Protein AF-A0A7D8YIG4-F1 (afdb_monomer_lite)

Structure (mmCIF, N/CA/C/O backbone):
data_AF-A0A7D8YIG4-F1
#
_entry.id   AF-A0A7D8YIG4-F1
#
loop_
_atom_site.group_PDB
_atom_site.id
_atom_site.type_symbol
_atom_site.label_atom_id
_atom_site.label_alt_id
_atom_site.label_comp_id
_atom_site.label_asym_id
_atom_site.label_entity_id
_atom_site.label_seq_id
_atom_site.pdbx_PDB_ins_code
_atom_site.Cartn_x
_atom_site.Cartn_y
_atom_site.Cartn_z
_atom_site.occupancy
_atom_site.B_iso_or_equiv
_atom_site.auth_seq_id
_atom_site.auth_comp_id
_atom_site.auth_asym_id
_atom_site.auth_atom_id
_atom_site.pdbx_PDB_model_num
ATOM 1 N N . MET A 1 1 ? 26.832 -58.732 -54.157 1.00 46.06 1 MET A N 1
ATOM 2 C CA . MET A 1 1 ? 26.409 -57.453 -54.764 1.00 46.06 1 MET A CA 1
ATOM 3 C C . MET A 1 1 ? 25.214 -56.956 -53.960 1.00 46.06 1 MET A C 1
ATOM 5 O O . MET A 1 1 ? 24.105 -57.401 -54.197 1.00 46.06 1 MET A O 1
ATOM 9 N N . GLY A 1 2 ? 25.464 -56.182 -52.902 1.00 43.62 2 GLY A N 1
ATOM 10 C CA . GLY A 1 2 ? 24.442 -55.705 -51.968 1.00 43.62 2 GLY A CA 1
ATOM 11 C C . GLY A 1 2 ? 24.669 -54.223 -51.715 1.00 43.62 2 GLY A C 1
ATOM 12 O O . GLY A 1 2 ? 25.746 -53.842 -51.267 1.00 43.62 2 GLY A O 1
ATOM 13 N N . VAL A 1 3 ? 23.692 -53.396 -52.070 1.00 46.12 3 VAL A N 1
ATOM 14 C CA . VAL A 1 3 ? 23.720 -51.951 -51.838 1.00 46.12 3 VAL A CA 1
ATOM 15 C C . VAL A 1 3 ? 22.894 -51.651 -50.591 1.00 46.12 3 VAL A C 1
ATOM 17 O O . VAL A 1 3 ? 21.670 -51.664 -50.620 1.00 46.12 3 VAL A O 1
ATOM 20 N N . MET A 1 4 ? 23.577 -51.426 -49.470 1.00 44.75 4 MET A N 1
ATOM 21 C CA . MET A 1 4 ? 22.991 -50.839 -48.267 1.00 44.75 4 MET A CA 1
ATOM 22 C C . MET A 1 4 ? 23.122 -49.319 -48.385 1.00 44.75 4 MET A C 1
ATOM 24 O O . MET A 1 4 ? 24.204 -48.767 -48.202 1.00 44.75 4 MET A O 1
ATOM 28 N N . THR A 1 5 ? 22.035 -48.629 -48.719 1.00 47.47 5 THR A N 1
ATOM 29 C CA . THR A 1 5 ? 21.965 -47.168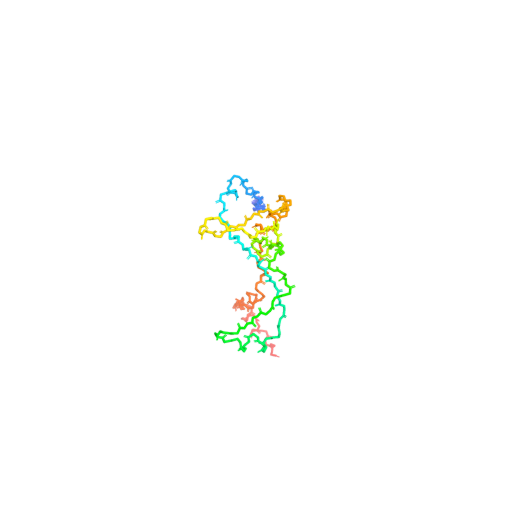 -48.608 1.00 47.47 5 THR A CA 1
ATOM 30 C C . THR A 1 5 ? 21.580 -46.807 -47.176 1.00 47.47 5 THR A C 1
ATOM 32 O O . THR A 1 5 ? 20.439 -47.009 -46.765 1.00 47.47 5 THR A O 1
ATOM 35 N N . ALA A 1 6 ? 22.542 -46.295 -46.409 1.00 53.16 6 ALA A N 1
ATOM 36 C CA . ALA A 1 6 ? 22.319 -45.760 -45.073 1.00 53.16 6 ALA A CA 1
ATOM 37 C C . ALA A 1 6 ? 21.424 -44.509 -45.139 1.00 53.16 6 ALA A C 1
ATOM 39 O O . ALA A 1 6 ? 21.725 -43.553 -45.857 1.00 53.16 6 ALA A O 1
ATOM 40 N N . SER A 1 7 ? 20.320 -44.513 -44.387 1.00 47.66 7 SER A N 1
ATOM 41 C CA . SER A 1 7 ? 19.447 -43.351 -44.244 1.00 47.66 7 SER A CA 1
ATOM 42 C C . SER A 1 7 ? 20.144 -42.283 -43.397 1.00 47.66 7 SER A C 1
ATOM 44 O O . SER A 1 7 ? 20.563 -42.546 -42.270 1.00 47.66 7 SER A O 1
ATOM 46 N N . LYS A 1 8 ? 20.244 -41.071 -43.935 1.00 47.91 8 LYS A N 1
ATOM 47 C CA . LYS A 1 8 ? 20.686 -39.859 -43.239 1.00 47.91 8 LYS A CA 1
ATOM 48 C C . LYS A 1 8 ? 19.726 -39.563 -42.070 1.00 47.91 8 LYS A C 1
ATOM 50 O O . LYS A 1 8 ? 18.531 -39.429 -42.330 1.00 47.91 8 LYS A O 1
ATOM 55 N N . PRO A 1 9 ? 20.192 -39.448 -40.813 1.00 46.47 9 PRO A N 1
ATOM 56 C CA . PRO A 1 9 ? 19.306 -39.150 -39.695 1.00 46.47 9 PRO A CA 1
ATOM 57 C C . PRO A 1 9 ? 18.816 -37.699 -39.796 1.00 46.47 9 PRO A C 1
ATOM 59 O O . PRO A 1 9 ? 19.592 -36.780 -40.072 1.00 46.47 9 PRO A O 1
ATOM 62 N N . ALA A 1 10 ? 17.511 -37.505 -39.608 1.00 58.66 10 ALA A N 1
ATOM 63 C CA . ALA A 1 10 ? 16.889 -36.190 -39.520 1.00 58.66 10 ALA A CA 1
ATOM 64 C C . ALA A 1 10 ? 17.418 -35.447 -38.277 1.00 58.66 10 ALA A C 1
ATOM 66 O O . ALA A 1 10 ? 17.518 -36.055 -37.208 1.00 58.66 10 ALA A O 1
ATOM 67 N N . PRO A 1 11 ? 17.767 -34.153 -38.376 1.00 48.09 11 PRO A N 1
ATOM 68 C CA . PRO A 1 11 ? 18.169 -33.391 -37.206 1.00 48.09 11 PRO A CA 1
ATOM 69 C C . PRO A 1 11 ? 16.960 -33.208 -36.282 1.00 48.09 11 PRO A C 1
ATOM 71 O O . PRO A 1 11 ? 15.909 -32.726 -36.703 1.00 48.09 11 PRO A O 1
ATOM 74 N N . ALA A 1 12 ? 17.121 -33.602 -35.019 1.00 59.84 12 ALA A N 1
ATOM 75 C CA . ALA A 1 12 ? 16.176 -33.307 -33.952 1.00 59.84 12 ALA A CA 1
ATOM 76 C C . ALA A 1 12 ? 15.905 -31.789 -33.886 1.00 59.84 12 ALA A C 1
ATOM 78 O O . ALA A 1 12 ? 16.843 -31.002 -34.062 1.00 59.84 12 ALA A O 1
ATOM 79 N N . PRO A 1 13 ? 14.663 -31.347 -33.624 1.00 55.66 13 PRO A N 1
ATOM 80 C CA . PRO A 1 13 ? 14.387 -29.938 -33.404 1.00 55.66 13 PRO A CA 1
ATOM 81 C C . PRO A 1 13 ? 15.127 -29.493 -32.137 1.00 55.66 13 PRO A C 1
ATOM 83 O O . PRO A 1 13 ? 14.767 -29.864 -31.021 1.00 55.66 13 PRO A O 1
ATOM 86 N N . GLY A 1 14 ? 16.202 -28.723 -32.319 1.00 54.66 14 GLY A N 1
ATOM 87 C CA . GLY A 1 14 ? 16.881 -28.033 -31.227 1.00 54.66 14 GLY A CA 1
ATOM 88 C C . GLY A 1 14 ? 15.899 -27.127 -30.475 1.00 54.66 14 GLY A C 1
ATOM 89 O O . GLY A 1 14 ? 14.895 -26.701 -31.055 1.00 54.66 14 GLY A O 1
ATOM 90 N N . PRO A 1 15 ? 16.154 -26.831 -29.189 1.00 57.34 15 PRO A N 1
ATOM 91 C CA . PRO A 1 15 ? 15.232 -26.068 -28.363 1.00 57.34 15 PRO A CA 1
ATOM 92 C C . PRO A 1 15 ? 14.952 -24.736 -29.049 1.00 57.34 15 PRO A C 1
ATOM 94 O O . PRO A 1 15 ? 15.872 -23.947 -29.278 1.00 57.34 15 PRO A O 1
ATOM 97 N N . ALA A 1 16 ? 13.684 -24.515 -29.404 1.00 55.59 16 ALA A N 1
ATOM 98 C CA . ALA A 1 16 ? 13.202 -23.248 -29.919 1.00 55.59 16 ALA A CA 1
ATOM 99 C C . ALA A 1 16 ? 13.746 -22.149 -29.005 1.00 55.59 16 ALA A C 1
ATOM 101 O O . ALA A 1 16 ? 13.422 -22.095 -27.815 1.00 55.59 16 ALA A O 1
ATOM 102 N N . GLY A 1 17 ? 14.656 -21.338 -29.552 1.00 51.62 17 GLY A N 1
ATOM 103 C CA . GLY A 1 17 ? 15.252 -20.228 -28.834 1.00 51.62 17 GLY A CA 1
ATOM 104 C C . GLY A 1 17 ? 14.119 -19.432 -28.216 1.00 51.62 17 GLY A C 1
ATOM 105 O O . GLY A 1 17 ? 13.206 -19.015 -28.929 1.00 51.62 17 GLY A O 1
ATOM 106 N N . ARG A 1 18 ? 14.146 -19.283 -26.887 1.00 59.19 18 ARG A N 1
ATOM 107 C CA . ARG A 1 18 ? 13.216 -18.422 -26.159 1.00 59.19 18 ARG A CA 1
ATOM 108 C C . ARG A 1 18 ? 13.345 -17.035 -26.781 1.00 59.19 18 ARG A C 1
ATOM 110 O O . ARG A 1 18 ? 14.275 -16.301 -26.446 1.00 59.19 18 ARG A O 1
ATOM 117 N N . ARG A 1 19 ? 12.475 -16.707 -27.743 1.00 59.66 19 ARG A N 1
ATOM 118 C CA . ARG A 1 19 ? 12.358 -15.355 -28.281 1.00 59.66 19 ARG A CA 1
ATOM 119 C C . ARG A 1 19 ? 12.077 -14.490 -27.068 1.00 59.66 19 ARG A C 1
ATOM 121 O O . ARG A 1 19 ? 11.061 -14.675 -26.402 1.00 59.66 19 ARG A O 1
ATOM 128 N N . LYS A 1 20 ? 13.036 -13.631 -26.721 1.00 58.22 20 LYS A N 1
ATOM 129 C CA . LYS A 1 20 ? 12.799 -12.578 -25.738 1.00 58.22 20 LYS A CA 1
ATOM 130 C C . LYS A 1 20 ? 11.565 -11.831 -26.249 1.00 58.22 20 LYS A C 1
ATOM 132 O O . LYS A 1 20 ? 11.604 -11.425 -27.408 1.00 58.22 20 LYS A O 1
ATOM 137 N N . PRO A 1 21 ? 10.477 -11.747 -25.467 1.00 62.03 21 PRO A N 1
ATOM 138 C CA . PRO A 1 21 ? 9.289 -11.044 -25.914 1.00 62.03 21 PRO A CA 1
ATOM 139 C C . PRO A 1 21 ? 9.686 -9.627 -26.324 1.00 62.03 21 PRO A C 1
ATOM 141 O O . PRO A 1 21 ? 10.468 -8.987 -25.611 1.00 62.03 21 PRO A O 1
ATOM 144 N N . ASP A 1 22 ? 9.187 -9.166 -27.471 1.00 65.06 22 ASP A N 1
ATOM 145 C CA . ASP A 1 22 ? 9.458 -7.815 -27.943 1.00 65.06 22 ASP A CA 1
ATOM 146 C C . ASP A 1 22 ? 8.989 -6.818 -26.868 1.00 65.06 22 ASP A C 1
ATOM 148 O O . ASP A 1 22 ? 7.851 -6.918 -26.387 1.00 65.06 22 ASP A O 1
ATOM 152 N N . PRO A 1 23 ? 9.846 -5.874 -26.439 1.00 63.06 23 PRO A N 1
ATOM 153 C CA . PRO A 1 23 ? 9.546 -4.983 -25.318 1.00 63.06 23 PRO A CA 1
ATOM 154 C C . PRO A 1 23 ? 8.269 -4.165 -25.554 1.00 63.06 23 PRO A C 1
ATOM 156 O O . PRO A 1 23 ? 7.560 -3.845 -24.608 1.00 63.06 23 PRO A O 1
ATOM 159 N N . GLU A 1 24 ? 7.925 -3.900 -26.813 1.00 62.69 24 GLU A N 1
ATOM 160 C CA . GLU A 1 24 ? 6.725 -3.171 -27.231 1.00 62.69 24 GLU A CA 1
ATOM 161 C C . GLU A 1 24 ? 5.411 -3.888 -26.879 1.00 62.69 24 GLU A C 1
ATOM 163 O O . GLU A 1 24 ? 4.392 -3.230 -26.662 1.00 62.69 24 GLU A O 1
ATOM 168 N N . VAL A 1 25 ? 5.421 -5.224 -26.791 1.00 62.47 25 VAL A N 1
ATOM 169 C CA . VAL A 1 25 ? 4.248 -6.018 -26.389 1.00 62.47 25 VAL A CA 1
ATOM 170 C C . VAL A 1 25 ? 4.103 -6.028 -24.867 1.00 62.47 25 VAL A C 1
ATOM 172 O O . VAL A 1 25 ? 2.994 -5.905 -24.353 1.00 62.47 25 VAL A O 1
ATOM 175 N N . LEU A 1 26 ? 5.220 -6.105 -24.133 1.00 62.94 26 LEU A N 1
ATOM 176 C CA . LEU A 1 26 ? 5.227 -6.106 -22.664 1.00 62.94 26 LEU A CA 1
ATOM 177 C C . LEU A 1 26 ? 4.745 -4.775 -22.067 1.00 62.94 26 LEU A C 1
ATOM 179 O O . LEU A 1 26 ? 4.150 -4.765 -20.995 1.00 62.94 26 LEU A O 1
ATOM 183 N N . LEU A 1 27 ? 4.966 -3.659 -22.766 1.00 68.00 27 LEU A N 1
ATOM 184 C CA . LEU A 1 27 ? 4.541 -2.324 -22.327 1.00 68.00 27 LEU A CA 1
ATOM 185 C C . LEU A 1 27 ? 3.019 -2.103 -22.391 1.00 68.00 27 LEU A C 1
ATOM 187 O O . LEU A 1 27 ? 2.532 -1.133 -21.817 1.00 68.00 27 LEU A O 1
ATOM 191 N N . LYS A 1 28 ? 2.270 -2.980 -23.074 1.00 69.62 28 LYS A N 1
ATOM 192 C CA . LYS A 1 28 ? 0.803 -2.895 -23.210 1.00 69.62 28 LYS A CA 1
ATOM 193 C C . LYS A 1 28 ? 0.045 -3.761 -22.201 1.00 69.62 28 LYS A C 1
ATOM 195 O O . LYS A 1 28 ? -1.176 -3.845 -22.275 1.00 69.62 28 LYS A O 1
ATOM 200 N N . LEU A 1 29 ? 0.754 -4.441 -21.302 1.00 78.94 29 LEU A N 1
ATOM 201 C CA . LEU A 1 29 ? 0.134 -5.319 -20.321 1.00 78.94 29 LEU A CA 1
ATOM 202 C C . LEU A 1 29 ? -0.423 -4.501 -19.150 1.00 78.94 29 LEU A C 1
ATOM 204 O O . LEU A 1 29 ? 0.318 -3.798 -18.464 1.00 78.94 29 LEU A O 1
ATOM 208 N N . GLU A 1 30 ? -1.721 -4.630 -18.903 1.00 78.69 30 GLU A N 1
ATOM 209 C CA . GLU A 1 30 ? -2.354 -4.106 -17.695 1.00 78.69 30 GLU A CA 1
ATOM 210 C C . GLU A 1 30 ? -1.996 -4.999 -16.505 1.00 78.69 30 GLU A C 1
ATOM 212 O O . GLU A 1 30 ? -2.114 -6.224 -16.573 1.00 78.69 30 GLU A O 1
ATOM 217 N N . VAL A 1 31 ? -1.546 -4.392 -15.407 1.00 83.81 31 VAL A N 1
ATOM 218 C CA . VAL A 1 31 ? -1.165 -5.119 -14.193 1.00 83.81 31 VAL A CA 1
ATOM 219 C C . VAL A 1 31 ? -1.867 -4.554 -12.965 1.00 83.81 31 VAL A C 1
ATOM 221 O O . VAL A 1 31 ? -1.968 -3.331 -12.830 1.00 83.81 31 VAL A O 1
ATOM 224 N N . PRO A 1 32 ? -2.340 -5.416 -12.046 1.00 85.50 32 PRO A N 1
ATOM 225 C CA . PRO A 1 32 ? -2.976 -4.956 -10.826 1.00 85.50 32 PRO A CA 1
ATOM 226 C C . PRO A 1 32 ? -1.928 -4.329 -9.904 1.00 85.50 32 PRO A C 1
ATOM 228 O O . PRO A 1 32 ? -0.963 -4.979 -9.491 1.00 85.50 32 PRO A O 1
ATOM 231 N N . ILE A 1 33 ? -2.137 -3.057 -9.573 1.00 88.31 33 ILE A N 1
ATOM 232 C CA . ILE A 1 33 ? -1.364 -2.356 -8.549 1.00 88.31 33 ILE A CA 1
ATOM 233 C C . ILE A 1 33 ? -2.133 -2.460 -7.236 1.00 88.31 33 ILE A C 1
ATOM 235 O O . ILE A 1 33 ? -3.309 -2.107 -7.167 1.00 88.31 33 ILE A O 1
ATOM 239 N N . VAL A 1 34 ? -1.456 -2.924 -6.191 1.00 90.38 34 VAL A N 1
ATOM 240 C CA . VAL A 1 34 ? -2.002 -3.014 -4.837 1.00 90.38 34 VAL A CA 1
ATOM 241 C C . VAL A 1 34 ? -1.278 -2.003 -3.964 1.00 90.38 34 VAL A C 1
ATOM 243 O O . VAL A 1 34 ? -0.054 -2.019 -3.867 1.00 90.38 34 VAL A O 1
ATOM 246 N N . VAL A 1 35 ? -2.036 -1.129 -3.311 1.00 90.81 35 VAL A N 1
ATOM 247 C CA . VAL A 1 35 ? -1.506 -0.220 -2.293 1.00 90.81 35 VAL A CA 1
ATOM 248 C C . VAL A 1 35 ? -1.740 -0.873 -0.940 1.00 90.81 35 VAL A C 1
ATOM 250 O O . VAL A 1 35 ? -2.889 -1.081 -0.547 1.00 90.81 35 VAL A O 1
ATOM 253 N N . ARG A 1 36 ? -0.670 -1.219 -0.227 1.00 90.00 36 ARG A N 1
ATOM 254 C CA . ARG A 1 36 ? -0.781 -1.827 1.100 1.00 90.00 36 ARG A CA 1
ATOM 255 C C . ARG A 1 36 ? -0.642 -0.751 2.161 1.00 90.00 36 ARG A C 1
ATOM 257 O O . ARG A 1 36 ? 0.407 -0.115 2.282 1.00 90.00 36 ARG A O 1
ATOM 264 N N . LEU A 1 37 ? -1.710 -0.588 2.942 1.00 88.38 37 LEU A N 1
ATOM 265 C CA . LEU A 1 37 ? -1.715 0.332 4.069 1.00 88.38 37 LEU A CA 1
ATOM 266 C C . LEU A 1 37 ? -0.755 -0.165 5.147 1.00 88.38 37 LEU A C 1
ATOM 268 O O . LEU A 1 37 ? 0.272 0.466 5.374 1.00 88.38 37 LEU A O 1
ATOM 272 N N . ALA A 1 38 ? -1.021 -1.340 5.715 1.00 87.00 38 ALA A N 1
ATOM 273 C CA . ALA A 1 38 ? -0.126 -2.009 6.651 1.00 87.00 38 ALA A CA 1
ATOM 274 C C . ALA A 1 38 ? -0.292 -3.532 6.585 1.00 87.00 38 ALA A C 1
ATOM 276 O O . ALA A 1 38 ? -1.205 -4.046 5.938 1.00 87.00 38 ALA A O 1
ATOM 277 N N . GLU A 1 39 ? 0.597 -4.237 7.276 1.00 87.56 39 GLU A N 1
ATOM 278 C CA . GLU A 1 39 ? 0.564 -5.684 7.464 1.00 87.56 39 GLU A CA 1
ATOM 279 C C . GLU A 1 39 ? 0.759 -5.996 8.948 1.00 87.56 39 GLU A C 1
ATOM 281 O O . GLU A 1 39 ? 1.482 -5.285 9.650 1.00 87.56 39 GLU A O 1
ATOM 286 N N . ARG A 1 40 ? 0.083 -7.037 9.434 1.00 89.06 40 ARG A N 1
ATOM 287 C CA . ARG A 1 40 ? 0.204 -7.517 10.809 1.00 89.06 40 ARG A CA 1
ATOM 288 C C . ARG A 1 40 ? 0.020 -9.029 10.831 1.00 89.06 40 ARG A C 1
ATOM 290 O O . ARG A 1 40 ? -0.995 -9.529 10.353 1.00 89.06 40 ARG A O 1
ATOM 297 N N . GLU A 1 41 ? 0.965 -9.739 11.438 1.00 90.62 41 GLU A N 1
ATOM 298 C CA . GLU A 1 41 ? 0.806 -11.162 11.739 1.00 90.62 41 GLU A CA 1
ATOM 299 C C . GLU A 1 41 ? -0.066 -11.344 12.987 1.00 90.62 41 GLU A C 1
ATOM 301 O O . GLU A 1 41 ? 0.076 -10.632 13.985 1.00 90.62 41 GLU A O 1
ATOM 306 N N . MET A 1 42 ? -1.006 -12.286 12.921 1.00 92.00 42 MET A N 1
ATOM 307 C CA . MET A 1 42 ? -1.954 -12.586 13.994 1.00 92.00 42 MET A CA 1
ATOM 308 C C . MET A 1 42 ? -2.165 -14.095 14.085 1.00 92.00 42 MET A C 1
ATOM 310 O O . MET A 1 42 ? -2.036 -14.810 13.089 1.00 92.00 42 MET A O 1
ATOM 314 N N . ALA A 1 43 ? -2.512 -14.596 15.273 1.00 94.25 43 ALA A N 1
ATOM 315 C CA . ALA A 1 43 ? -2.859 -16.001 15.418 1.00 94.25 43 ALA A CA 1
ATOM 316 C C . ALA A 1 43 ? -4.147 -16.302 14.639 1.00 94.25 43 ALA A C 1
ATOM 318 O O . ALA A 1 43 ? -5.096 -15.519 14.656 1.00 94.25 43 ALA A O 1
ATOM 319 N N . VAL A 1 44 ? -4.217 -17.477 14.008 1.00 94.94 44 VAL A N 1
ATOM 320 C CA . VAL A 1 44 ? -5.402 -17.904 13.239 1.00 94.94 44 VAL A CA 1
ATOM 321 C C . VAL A 1 44 ? -6.678 -17.830 14.086 1.00 94.94 44 VAL A C 1
ATOM 323 O O . VAL A 1 44 ? -7.733 -17.448 13.590 1.00 94.94 44 VAL A O 1
ATOM 326 N N . GLN A 1 45 ? -6.575 -18.128 15.385 1.00 94.38 45 GLN A N 1
ATOM 327 C CA . GLN A 1 45 ? -7.694 -18.034 16.326 1.00 94.38 45 GLN A CA 1
ATOM 328 C C . GLN A 1 45 ? -8.267 -16.614 16.433 1.00 94.38 45 GLN A C 1
ATOM 330 O O . GLN A 1 45 ? -9.480 -16.469 16.553 1.00 94.38 45 GLN A O 1
ATOM 335 N N . ASP A 1 46 ? -7.426 -15.580 16.371 1.00 91.31 46 ASP A N 1
ATOM 336 C CA . ASP A 1 46 ? -7.868 -14.186 16.457 1.00 91.31 46 ASP A CA 1
ATOM 337 C C . ASP A 1 46 ? -8.550 -13.745 15.161 1.00 91.31 46 ASP A C 1
ATOM 339 O O . ASP A 1 46 ? -9.583 -13.082 15.206 1.00 91.31 46 ASP A O 1
ATOM 343 N N . VAL A 1 47 ? -8.038 -14.194 14.010 1.00 92.75 47 VAL A N 1
ATOM 344 C CA . VAL A 1 47 ? -8.648 -13.927 12.697 1.00 92.75 47 VAL A CA 1
ATOM 345 C C . VAL A 1 47 ? -10.044 -14.548 12.596 1.00 92.75 47 VAL A C 1
ATOM 347 O O . VAL A 1 47 ? -10.972 -13.920 12.092 1.00 92.75 47 VAL A O 1
ATOM 350 N N . LEU A 1 48 ? -10.230 -15.760 13.128 1.00 93.94 48 LEU A N 1
ATOM 351 C CA . LEU A 1 48 ? -11.531 -16.440 13.150 1.00 93.94 48 LEU A CA 1
ATOM 352 C C . LEU A 1 48 ? -12.560 -15.776 14.080 1.00 93.94 48 LEU A C 1
ATOM 354 O O . LEU A 1 48 ? -13.750 -16.061 13.970 1.00 93.94 48 LEU A O 1
ATOM 358 N N . ARG A 1 49 ? -12.121 -14.910 15.001 1.00 93.25 49 ARG A N 1
ATOM 359 C CA . ARG A 1 49 ? -12.993 -14.177 15.933 1.00 93.25 49 ARG A CA 1
ATOM 360 C C . ARG A 1 49 ? -13.478 -12.840 15.379 1.00 93.25 49 ARG A C 1
ATOM 362 O O . ARG A 1 49 ? -14.252 -12.165 16.057 1.00 93.25 49 ARG A O 1
ATOM 369 N N . PHE A 1 50 ? -13.031 -12.434 14.190 1.00 94.44 50 PHE A N 1
ATOM 370 C CA . PHE A 1 50 ? -13.468 -11.180 13.592 1.00 94.44 50 PHE A CA 1
ATOM 371 C C . PHE A 1 50 ? -14.967 -11.195 13.302 1.00 94.44 50 PHE A C 1
ATOM 373 O O . PHE A 1 50 ? -15.503 -12.101 12.665 1.00 94.44 50 PHE A O 1
ATOM 380 N N . VAL A 1 51 ? -15.633 -10.145 13.764 1.00 94.44 51 VAL A N 1
ATOM 381 C CA . VAL A 1 51 ? -17.054 -9.887 13.549 1.00 94.44 51 VAL A CA 1
ATOM 382 C C . VAL A 1 51 ? -17.228 -8.453 13.048 1.00 94.44 51 VAL A C 1
ATOM 384 O O . VAL A 1 51 ? -16.338 -7.619 13.240 1.00 94.44 51 VAL A O 1
ATOM 387 N N . PRO A 1 52 ? -18.355 -8.113 12.399 1.00 95.00 52 PRO A N 1
ATOM 388 C CA . PRO A 1 52 ? -18.648 -6.725 12.066 1.00 95.00 52 PRO A CA 1
ATOM 389 C C . PRO A 1 52 ? -18.548 -5.837 13.315 1.00 95.00 52 PRO A C 1
ATOM 391 O O . PRO A 1 52 ? -19.206 -6.096 14.320 1.00 95.00 52 PRO A O 1
ATOM 394 N N . GLY A 1 53 ? -17.696 -4.812 13.257 1.00 93.69 53 GLY A N 1
ATOM 395 C CA . GLY A 1 53 ? -17.383 -3.942 14.396 1.00 93.69 53 GLY A CA 1
ATOM 396 C C . GLY A 1 53 ? -16.080 -4.273 15.134 1.00 93.69 53 GLY A C 1
ATOM 397 O O . GLY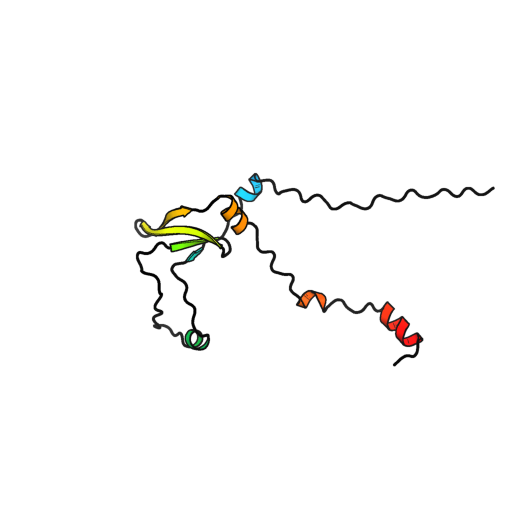 A 1 53 ? -15.682 -3.505 16.006 1.00 93.69 53 GLY A O 1
ATOM 398 N N . SER A 1 54 ? -15.379 -5.360 14.789 1.00 93.31 54 SER A N 1
ATOM 399 C CA . SER A 1 54 ? -14.027 -5.620 15.298 1.00 93.31 54 SER A CA 1
ATOM 400 C C . SER A 1 54 ? -13.039 -4.549 14.819 1.00 93.31 54 SER A C 1
ATOM 402 O O . SER A 1 54 ? -12.929 -4.287 13.622 1.00 93.31 54 SER A O 1
ATOM 404 N N . LEU A 1 55 ? -12.296 -3.955 15.757 1.00 91.81 55 LEU A N 1
ATOM 405 C CA . LEU A 1 55 ? -11.225 -3.001 15.474 1.00 91.81 55 LEU A CA 1
ATOM 406 C C . LEU A 1 55 ? -9.879 -3.731 15.427 1.00 91.81 55 LEU A C 1
ATOM 408 O O . LEU A 1 55 ? -9.501 -4.403 16.384 1.00 91.81 55 LEU A O 1
ATOM 412 N N . ILE A 1 56 ? -9.156 -3.583 14.318 1.00 90.38 56 ILE A N 1
ATOM 413 C CA . ILE A 1 56 ? -7.825 -4.166 14.135 1.00 90.38 56 ILE A CA 1
ATOM 414 C C . ILE A 1 56 ? -6.806 -3.037 14.210 1.00 90.38 56 ILE A C 1
ATOM 416 O O . ILE A 1 56 ? -6.759 -2.168 13.341 1.00 90.38 56 ILE A O 1
ATOM 420 N N . GLU A 1 57 ? -5.980 -3.057 15.249 1.00 88.00 57 GLU A N 1
ATOM 421 C CA . GLU A 1 57 ? -4.871 -2.118 15.378 1.00 88.00 57 GLU A CA 1
ATOM 422 C C . GLU A 1 57 ? -3.725 -2.539 14.459 1.00 88.00 57 GLU A C 1
ATOM 424 O O . GLU A 1 57 ? -3.298 -3.698 14.452 1.00 88.00 57 GLU A O 1
ATOM 429 N N . LEU A 1 58 ? -3.211 -1.594 13.683 1.00 89.94 58 LEU A N 1
ATOM 430 C CA . LEU A 1 58 ? -2.087 -1.813 12.785 1.00 89.94 58 LEU A CA 1
ATOM 431 C C . LEU A 1 58 ? -0.846 -1.133 13.375 1.00 89.94 58 LEU A C 1
ATOM 433 O O . LEU A 1 58 ? -0.969 -0.059 13.958 1.00 89.94 58 LEU A O 1
ATOM 437 N N . PRO A 1 59 ? 0.354 -1.719 13.225 1.00 84.44 59 PRO A N 1
ATOM 438 C CA . PRO A 1 59 ? 1.579 -1.167 13.808 1.00 84.44 59 PRO A CA 1
ATOM 439 C C . PRO A 1 59 ? 2.104 0.084 13.083 1.00 84.44 59 PRO A C 1
ATOM 441 O O . PRO A 1 59 ? 3.124 0.636 13.482 1.00 84.44 59 PRO A O 1
ATOM 444 N N . LYS A 1 60 ? 1.450 0.501 11.994 1.00 82.94 60 LYS A N 1
ATOM 445 C CA . LYS A 1 60 ? 1.888 1.590 11.120 1.00 82.94 60 LYS A CA 1
ATOM 446 C C . LYS A 1 60 ? 1.064 2.847 11.380 1.00 82.94 60 LYS A C 1
ATOM 448 O O . LYS A 1 60 ? -0.159 2.752 11.498 1.00 82.94 60 LYS A O 1
ATOM 453 N N . ASN A 1 61 ? 1.711 4.010 11.434 1.00 81.88 61 ASN A N 1
ATOM 454 C CA . ASN A 1 61 ? 1.013 5.275 11.641 1.00 81.88 61 ASN A CA 1
ATOM 455 C C . ASN A 1 61 ? 0.228 5.669 10.385 1.00 81.88 61 ASN A C 1
ATOM 457 O O . ASN A 1 61 ? 0.606 5.337 9.261 1.00 81.88 61 ASN A O 1
ATOM 461 N N . ALA A 1 62 ? -0.856 6.425 10.569 1.00 76.06 62 ALA A N 1
ATOM 462 C CA . ALA A 1 62 ? -1.697 6.894 9.464 1.00 76.06 62 ALA A CA 1
ATOM 463 C C . ALA A 1 62 ? -0.965 7.838 8.488 1.00 76.06 62 ALA A C 1
ATOM 465 O O . ALA A 1 62 ? -1.412 8.021 7.358 1.00 76.06 62 ALA A O 1
ATOM 466 N N . GLU A 1 63 ? 0.141 8.434 8.931 1.00 75.12 63 GLU A N 1
ATOM 467 C CA . GLU A 1 63 ? 0.939 9.414 8.189 1.00 75.12 63 GLU A CA 1
ATOM 468 C C . GLU A 1 63 ? 2.158 8.785 7.493 1.00 75.12 63 GLU A C 1
ATOM 470 O O . GLU A 1 63 ? 2.842 9.460 6.723 1.00 75.12 63 GLU A O 1
ATOM 475 N N . ASP A 1 64 ? 2.422 7.495 7.733 1.00 85.31 64 ASP A N 1
ATOM 476 C CA . ASP A 1 64 ? 3.565 6.793 7.152 1.00 85.31 64 ASP A CA 1
ATOM 477 C C . ASP A 1 64 ? 3.356 6.511 5.654 1.00 85.31 64 ASP A C 1
ATOM 479 O O . ASP A 1 64 ? 2.236 6.344 5.157 1.00 85.31 64 ASP A O 1
ATOM 483 N N . GLU A 1 65 ? 4.461 6.386 4.916 1.00 88.56 65 GLU A N 1
ATOM 484 C CA . GLU A 1 65 ? 4.421 6.076 3.487 1.00 88.56 65 GLU A CA 1
ATOM 485 C C . GLU A 1 65 ? 3.856 4.677 3.226 1.00 88.56 65 GLU A C 1
ATOM 487 O O . GLU A 1 65 ? 4.264 3.692 3.838 1.00 88.56 65 GLU A O 1
ATOM 492 N N . LEU A 1 66 ? 2.911 4.570 2.296 1.00 90.69 66 LEU A N 1
ATOM 493 C CA . LEU A 1 66 ? 2.246 3.330 1.906 1.00 90.69 66 LEU A CA 1
ATOM 494 C C . LEU A 1 66 ? 3.093 2.553 0.900 1.00 90.69 66 LEU A C 1
ATOM 496 O O . LEU A 1 66 ? 3.730 3.145 0.028 1.00 90.69 66 LEU A O 1
ATOM 500 N N . ASP A 1 67 ? 3.052 1.224 0.988 1.00 90.81 67 ASP A N 1
ATOM 501 C CA . ASP A 1 67 ? 3.789 0.378 0.053 1.00 90.81 67 ASP A CA 1
ATOM 502 C C . ASP A 1 67 ? 2.991 0.208 -1.238 1.00 90.81 67 ASP A C 1
ATOM 504 O O . ASP A 1 67 ? 1.800 -0.116 -1.224 1.00 90.81 67 ASP A O 1
ATOM 508 N N . LEU A 1 68 ? 3.674 0.366 -2.367 1.00 91.31 68 LEU A N 1
ATOM 509 C CA . LEU A 1 68 ? 3.142 0.075 -3.691 1.00 91.31 68 LEU A CA 1
ATOM 510 C C . LEU A 1 68 ? 3.629 -1.301 -4.119 1.00 91.31 68 LEU A C 1
ATOM 512 O O . LEU A 1 68 ? 4.835 -1.519 -4.244 1.00 91.31 68 LEU A O 1
ATOM 516 N N . LEU A 1 69 ? 2.701 -2.219 -4.369 1.00 89.62 69 LEU A N 1
ATOM 517 C CA . LEU A 1 69 ? 2.998 -3.576 -4.800 1.00 89.62 69 LEU A CA 1
ATOM 518 C C . LEU A 1 69 ? 2.434 -3.858 -6.187 1.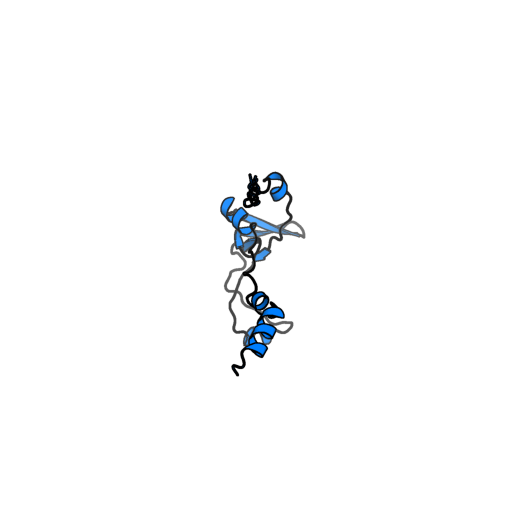00 89.62 69 LEU A C 1
ATOM 520 O O . LEU A 1 69 ? 1.345 -3.415 -6.546 1.00 89.62 69 LEU A O 1
ATOM 524 N N . VAL A 1 70 ? 3.167 -4.667 -6.943 1.00 89.44 70 VAL A N 1
ATOM 525 C CA . VAL A 1 70 ? 2.708 -5.282 -8.192 1.00 89.44 70 VAL A CA 1
ATOM 526 C C . VAL A 1 70 ? 3.014 -6.767 -8.098 1.00 89.44 70 VAL A C 1
ATOM 528 O O . VAL A 1 70 ? 4.136 -7.128 -7.743 1.00 89.44 70 VAL A O 1
ATOM 531 N N . ASN A 1 71 ? 2.027 -7.630 -8.362 1.00 86.56 71 ASN A N 1
ATOM 532 C CA . ASN A 1 71 ? 2.149 -9.087 -8.185 1.00 86.56 71 ASN A CA 1
ATOM 533 C C . ASN A 1 71 ? 2.786 -9.470 -6.831 1.00 86.56 71 ASN A C 1
ATOM 535 O O . ASN A 1 71 ? 3.739 -10.248 -6.772 1.00 86.56 71 ASN A O 1
ATOM 539 N N . ASN A 1 72 ? 2.311 -8.855 -5.744 1.00 83.50 72 ASN A N 1
ATOM 540 C CA . ASN A 1 72 ? 2.793 -9.070 -4.373 1.00 83.50 72 ASN A CA 1
ATOM 541 C C . ASN A 1 72 ? 4.267 -8.701 -4.114 1.00 83.50 72 ASN A C 1
ATOM 543 O O . ASN A 1 72 ? 4.811 -9.077 -3.077 1.00 83.50 72 ASN A O 1
ATOM 547 N N . LYS A 1 73 ? 4.928 -7.945 -5.000 1.00 86.62 73 LYS A N 1
ATOM 548 C CA . LYS A 1 73 ? 6.291 -7.444 -4.761 1.00 86.62 73 LYS A CA 1
ATOM 549 C C . LYS A 1 73 ? 6.296 -5.929 -4.583 1.00 86.62 73 LYS A C 1
ATOM 551 O O . LYS A 1 73 ? 5.680 -5.244 -5.401 1.00 86.62 73 LYS A O 1
ATOM 556 N N . PRO A 1 74 ? 6.997 -5.395 -3.567 1.00 88.12 74 PRO A N 1
ATOM 557 C 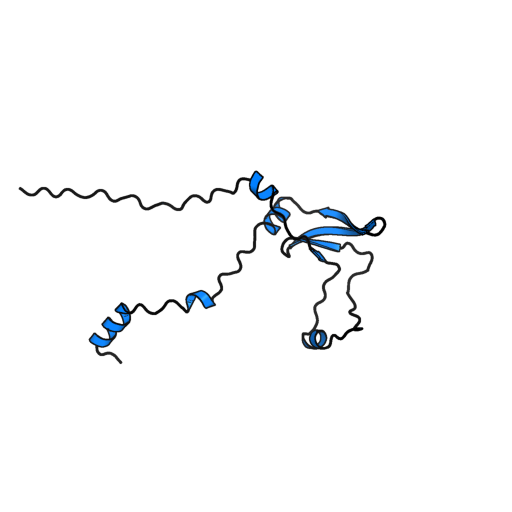CA . PRO A 1 74 ? 7.106 -3.958 -3.369 1.00 88.12 74 PRO A CA 1
ATOM 558 C C . PRO A 1 74 ? 7.924 -3.340 -4.506 1.00 88.12 74 PRO A C 1
ATOM 560 O O . PRO A 1 74 ? 9.045 -3.760 -4.791 1.00 88.12 74 PRO A O 1
ATOM 563 N N . ILE A 1 75 ? 7.345 -2.346 -5.169 1.00 90.25 75 ILE A N 1
ATOM 564 C CA . ILE A 1 75 ? 7.975 -1.601 -6.264 1.00 90.25 75 ILE A CA 1
ATOM 565 C C . ILE A 1 75 ? 8.302 -0.156 -5.880 1.00 90.25 75 ILE A C 1
ATOM 567 O O . ILE A 1 75 ? 9.038 0.511 -6.607 1.00 90.25 75 ILE A O 1
ATOM 571 N N . GLY A 1 76 ? 7.761 0.343 -4.770 1.00 92.06 76 GLY A N 1
ATOM 572 C CA . GLY A 1 76 ? 7.939 1.722 -4.336 1.00 92.06 76 GLY A CA 1
ATOM 573 C C . GLY A 1 76 ? 7.098 2.075 -3.117 1.00 92.06 76 GLY A C 1
ATOM 574 O O . GLY A 1 76 ? 6.439 1.213 -2.533 1.00 92.06 76 GLY A O 1
ATOM 575 N N . GLN A 1 77 ? 7.122 3.357 -2.772 1.00 92.25 77 GLN A N 1
ATOM 576 C CA . GLN A 1 77 ? 6.421 3.944 -1.636 1.00 92.25 77 GLN A CA 1
ATOM 577 C C . GLN A 1 77 ? 5.708 5.230 -2.054 1.00 92.25 77 GLN A C 1
ATOM 579 O O . GLN A 1 77 ? 6.129 5.924 -2.989 1.00 92.25 77 GLN A O 1
ATOM 584 N N . GLY A 1 78 ? 4.618 5.559 -1.371 1.00 92.38 78 GLY A N 1
ATOM 585 C CA . GLY A 1 78 ? 3.898 6.798 -1.625 1.00 92.38 78 GLY A CA 1
ATOM 586 C C . GLY A 1 78 ? 2.936 7.195 -0.520 1.00 92.38 78 GLY A C 1
ATOM 587 O O . GLY A 1 78 ? 2.472 6.373 0.261 1.00 92.38 78 GLY A O 1
ATOM 588 N N . THR A 1 79 ? 2.604 8.476 -0.474 1.00 90.56 79 THR A N 1
ATOM 589 C CA . THR A 1 79 ? 1.688 9.032 0.521 1.00 90.56 79 THR A CA 1
ATOM 590 C C . THR A 1 79 ? 0.262 9.060 -0.019 1.00 90.56 79 THR A C 1
ATOM 592 O O . THR A 1 79 ? 0.019 9.455 -1.165 1.00 90.56 79 THR A O 1
ATOM 595 N N . ALA A 1 80 ? -0.699 8.679 0.819 1.00 88.56 80 ALA A N 1
ATOM 596 C CA . ALA A 1 80 ? -2.114 8.867 0.534 1.00 88.56 80 ALA A CA 1
ATOM 597 C C . ALA A 1 80 ? -2.477 10.353 0.482 1.00 88.56 80 ALA A C 1
ATOM 599 O O . ALA A 1 80 ? -2.201 11.109 1.410 1.00 88.56 80 ALA A O 1
ATOM 600 N N . VAL A 1 81 ? -3.131 10.774 -0.598 1.00 89.19 81 VAL A N 1
ATOM 601 C CA . VAL A 1 81 ? -3.607 12.146 -0.777 1.00 89.19 81 VAL A CA 1
ATOM 602 C C . VAL A 1 81 ? -5.065 12.145 -1.216 1.00 89.19 81 VAL A C 1
ATOM 604 O O . VAL A 1 81 ? -5.483 11.352 -2.057 1.00 89.19 81 VAL A O 1
ATOM 607 N N . LYS A 1 82 ? -5.857 13.068 -0.671 1.00 89.00 82 LYS A N 1
ATOM 608 C CA . LYS A 1 82 ? -7.216 13.320 -1.155 1.00 89.00 82 LYS A CA 1
ATOM 609 C C . LYS A 1 82 ? -7.153 14.298 -2.325 1.00 89.00 82 LYS A C 1
ATOM 611 O O . LYS A 1 82 ? -6.600 15.388 -2.191 1.00 89.00 82 LYS A O 1
ATOM 616 N N . VAL A 1 83 ? -7.725 13.917 -3.463 1.00 90.06 83 VAL A N 1
ATOM 617 C CA . VAL A 1 83 ? -7.805 14.750 -4.668 1.00 90.06 83 VAL A CA 1
ATOM 618 C C . VAL A 1 83 ? -9.276 15.002 -4.980 1.00 90.06 83 VAL A C 1
ATOM 620 O O . VAL A 1 83 ? -9.948 14.176 -5.596 1.00 90.06 83 VAL A O 1
ATOM 623 N N . GLY A 1 84 ? -9.788 16.146 -4.521 1.00 90.81 84 GLY A N 1
ATOM 624 C CA . GLY A 1 84 ? -11.215 16.464 -4.599 1.00 90.81 84 GLY A CA 1
ATOM 625 C C . GLY A 1 84 ? -12.030 15.480 -3.761 1.00 90.81 84 GLY A C 1
ATOM 626 O O . GLY A 1 84 ? -11.880 15.430 -2.542 1.00 90.81 84 GLY A O 1
ATOM 627 N N . GLU A 1 85 ? -12.859 14.677 -4.418 1.00 93.00 85 GLU A N 1
ATOM 628 C CA . GLU A 1 85 ? -13.636 13.598 -3.791 1.00 93.00 85 GLU A CA 1
ATOM 629 C C . GLU A 1 85 ? -12.965 12.224 -3.924 1.00 93.00 85 GLU A C 1
ATOM 631 O O . GLU A 1 85 ? -13.401 11.256 -3.307 1.00 93.00 85 GLU A O 1
ATOM 636 N N . ASN A 1 86 ? -11.871 12.144 -4.682 1.00 91.81 86 ASN A N 1
ATOM 637 C CA . ASN A 1 86 ? -11.176 10.899 -4.963 1.00 91.81 86 ASN A CA 1
ATOM 638 C C . ASN A 1 86 ? -10.005 10.679 -4.006 1.00 91.81 86 ASN A C 1
ATOM 640 O O . ASN A 1 86 ? -9.384 11.619 -3.497 1.00 91.81 86 ASN A O 1
ATOM 644 N N . PHE A 1 87 ? -9.664 9.411 -3.810 1.00 88.06 87 PHE A N 1
ATOM 645 C CA . PHE A 1 87 ? -8.435 9.012 -3.143 1.00 88.06 87 PHE A CA 1
ATOM 646 C C . PHE A 1 87 ? -7.337 8.796 -4.185 1.00 88.06 87 PHE A C 1
ATOM 648 O O . PHE A 1 87 ? -7.564 8.158 -5.211 1.00 88.06 87 PHE A O 1
ATOM 655 N N . GLY A 1 88 ? -6.151 9.338 -3.934 1.00 89.06 88 GLY A N 1
ATOM 656 C CA . GLY A 1 88 ? -4.984 9.187 -4.791 1.00 89.06 88 GLY A CA 1
ATOM 657 C C . GLY A 1 88 ? -3.747 8.830 -3.980 1.00 89.06 88 GLY A C 1
ATOM 658 O O . GLY A 1 88 ? -3.699 9.025 -2.768 1.00 89.06 88 GLY A O 1
ATOM 659 N N . ILE A 1 89 ? -2.722 8.328 -4.664 1.00 91.00 89 ILE A N 1
ATOM 660 C CA . ILE A 1 89 ? -1.408 8.082 -4.070 1.00 91.00 89 ILE A CA 1
ATOM 661 C C . ILE A 1 89 ? -0.392 8.970 -4.772 1.00 91.00 89 ILE A C 1
ATOM 663 O O . ILE A 1 89 ? -0.272 8.947 -5.998 1.00 91.00 89 ILE A O 1
ATOM 667 N N . ARG A 1 90 ? 0.359 9.744 -3.991 1.00 91.75 90 ARG A N 1
ATOM 668 C CA . ARG A 1 90 ? 1.533 10.461 -4.477 1.00 91.75 90 ARG A CA 1
ATOM 669 C C . ARG A 1 90 ? 2.739 9.553 -4.311 1.00 91.75 90 ARG A C 1
ATOM 671 O O . ARG A 1 90 ? 3.133 9.263 -3.190 1.00 91.75 90 ARG A O 1
ATOM 678 N N . VAL A 1 91 ? 3.309 9.101 -5.421 1.00 91.81 91 VAL A N 1
ATOM 679 C CA . VAL A 1 91 ? 4.520 8.273 -5.404 1.00 91.81 91 VAL A CA 1
ATOM 680 C C . VAL A 1 91 ? 5.684 9.124 -4.896 1.00 91.81 91 VAL A C 1
ATOM 682 O O . VAL A 1 91 ? 6.039 10.107 -5.546 1.00 91.81 91 VAL A O 1
ATOM 685 N N . THR A 1 92 ? 6.261 8.759 -3.751 1.00 91.31 92 THR A N 1
ATOM 686 C CA . THR A 1 92 ? 7.455 9.427 -3.207 1.00 91.31 92 THR A CA 1
ATOM 687 C C . THR A 1 92 ? 8.714 8.775 -3.752 1.00 91.31 92 THR A C 1
ATOM 689 O O . THR A 1 92 ? 9.634 9.450 -4.208 1.00 91.31 92 THR A O 1
ATOM 692 N N . PHE A 1 93 ? 8.736 7.443 -3.745 1.00 88.81 93 PHE A N 1
ATOM 693 C CA . PHE A 1 93 ? 9.875 6.660 -4.183 1.00 88.81 93 PHE A CA 1
ATOM 694 C C . PHE A 1 93 ? 9.418 5.523 -5.079 1.00 88.81 93 PHE A C 1
ATOM 696 O O . PHE A 1 93 ? 8.408 4.864 -4.831 1.00 88.81 93 PHE A O 1
ATOM 703 N N . ILE A 1 94 ? 10.195 5.261 -6.121 1.00 89.56 94 ILE A N 1
ATOM 704 C CA . ILE A 1 94 ? 9.939 4.140 -7.003 1.00 89.56 94 ILE A CA 1
ATOM 705 C C . ILE A 1 94 ? 11.255 3.453 -7.343 1.00 89.56 94 ILE A C 1
ATOM 707 O O . ILE A 1 94 ? 12.216 4.089 -7.769 1.00 89.56 94 ILE A O 1
ATOM 711 N N . GLY A 1 95 ? 11.292 2.140 -7.137 1.00 83.69 95 GLY A N 1
ATOM 712 C CA . GLY A 1 95 ? 12.480 1.331 -7.359 1.00 83.69 95 GLY A CA 1
ATOM 713 C C . GLY A 1 95 ? 12.873 1.246 -8.833 1.00 83.69 95 GLY A C 1
ATOM 714 O O . GLY A 1 95 ? 12.142 1.678 -9.738 1.00 83.69 95 GLY A O 1
ATOM 715 N N . ASP A 1 96 ? 14.035 0.641 -9.069 1.00 83.44 96 ASP A N 1
ATOM 716 C CA . ASP A 1 96 ? 14.637 0.511 -10.393 1.00 83.44 96 ASP A CA 1
ATOM 717 C C . ASP A 1 96 ? 13.745 -0.223 -11.399 1.00 83.44 96 ASP A C 1
ATOM 719 O O . ASP A 1 96 ? 12.973 -1.126 -11.062 1.00 83.44 96 ASP A O 1
ATOM 723 N N . LEU A 1 97 ? 13.931 0.090 -12.685 1.00 75.06 97 LEU A N 1
ATOM 724 C CA . LEU A 1 97 ? 13.236 -0.580 -13.789 1.00 75.06 97 LEU A CA 1
ATOM 725 C C . LEU A 1 97 ? 13.409 -2.108 -13.737 1.00 75.06 97 LEU A C 1
ATOM 727 O O . LEU A 1 97 ? 12.464 -2.846 -13.999 1.00 75.06 97 LEU A O 1
ATOM 731 N N . ARG A 1 98 ? 14.594 -2.594 -13.345 1.00 72.94 98 ARG A N 1
ATOM 732 C CA . ARG A 1 98 ? 14.857 -4.031 -13.165 1.00 72.94 98 ARG A CA 1
ATOM 733 C C . ARG A 1 98 ? 14.007 -4.646 -12.055 1.00 72.94 98 ARG A C 1
ATOM 735 O O . ARG A 1 98 ? 13.483 -5.737 -12.254 1.00 72.94 98 ARG A O 1
ATOM 742 N N . ALA A 1 99 ? 13.849 -3.953 -10.927 1.00 71.44 99 ALA A N 1
ATOM 743 C CA . ALA A 1 99 ? 13.017 -4.417 -9.819 1.00 71.44 99 ALA A CA 1
ATOM 744 C C . ALA A 1 99 ? 11.540 -4.501 -10.239 1.00 71.44 99 ALA A C 1
ATOM 746 O O . ALA A 1 99 ? 10.876 -5.498 -9.965 1.00 71.44 99 ALA A O 1
ATOM 747 N N . ARG A 1 100 ? 11.052 -3.517 -11.008 1.00 72.38 100 ARG A N 1
ATOM 748 C CA . ARG A 1 100 ? 9.691 -3.540 -11.573 1.00 72.38 100 ARG A CA 1
ATOM 749 C C . ARG A 1 100 ? 9.506 -4.664 -12.582 1.00 72.38 100 ARG A C 1
ATOM 751 O O . ARG A 1 100 ? 8.552 -5.420 -12.476 1.00 72.38 100 ARG A O 1
ATOM 758 N N . LEU A 1 101 ? 10.435 -4.833 -13.521 1.00 73.62 101 LEU A N 1
ATOM 759 C CA . LEU A 1 101 ? 10.378 -5.930 -14.491 1.00 73.62 101 LEU A CA 1
ATOM 760 C C . LEU A 1 101 ? 10.408 -7.299 -13.801 1.00 73.62 101 LEU A C 1
ATOM 762 O O . LEU A 1 101 ? 9.705 -8.204 -14.232 1.00 73.62 101 LEU A O 1
ATOM 766 N N . ALA A 1 102 ? 11.153 -7.447 -12.703 1.00 71.81 102 ALA A N 1
ATOM 767 C CA . ALA A 1 102 ? 11.143 -8.662 -11.890 1.00 71.81 102 ALA A CA 1
ATOM 768 C C . ALA A 1 102 ? 9.832 -8.862 -11.104 1.00 71.81 102 ALA A C 1
ATOM 770 O O . ALA A 1 102 ? 9.481 -10.001 -10.793 1.00 71.81 102 ALA A O 1
ATOM 771 N N . ALA A 1 103 ? 9.112 -7.791 -10.761 1.00 68.44 103 ALA A N 1
ATOM 772 C CA . ALA A 1 103 ? 7.765 -7.867 -10.192 1.00 68.44 103 ALA A CA 1
ATOM 773 C C . ALA A 1 103 ? 6.715 -8.257 -11.244 1.00 68.44 103 ALA A C 1
ATOM 775 O O . ALA A 1 103 ? 5.789 -9.004 -10.948 1.00 68.44 103 ALA A O 1
ATOM 776 N N . LEU A 1 104 ? 6.899 -7.821 -12.490 1.00 70.00 104 LEU A N 1
ATOM 777 C CA . LEU A 1 104 ? 6.017 -8.133 -13.618 1.00 70.00 104 LEU A CA 1
ATOM 778 C C . LEU A 1 104 ? 6.263 -9.529 -14.207 1.00 70.00 104 LEU A C 1
ATOM 780 O O . LEU A 1 104 ? 5.318 -10.189 -14.633 1.00 70.00 104 LEU A O 1
ATOM 784 N N . ALA A 1 105 ? 7.519 -9.985 -14.239 1.00 66.25 105 ALA A N 1
ATOM 785 C CA . ALA A 1 105 ? 7.889 -11.322 -14.686 1.00 66.25 105 ALA A CA 1
ATOM 786 C C . ALA A 1 105 ? 7.318 -12.341 -13.692 1.00 66.25 105 ALA A C 1
ATOM 788 O O . ALA A 1 105 ? 7.847 -12.515 -12.591 1.00 66.25 105 ALA A O 1
ATOM 789 N N . GLY A 1 106 ? 6.185 -12.935 -14.073 1.00 58.94 106 GLY A N 1
ATOM 790 C CA . GLY A 1 106 ? 5.336 -13.745 -13.211 1.00 58.94 106 GLY A CA 1
ATOM 791 C C . GLY A 1 106 ? 6.098 -14.777 -12.386 1.00 58.94 106 GLY A C 1
ATOM 792 O O . GLY A 1 106 ? 7.058 -15.399 -12.848 1.00 58.94 106 GLY A O 1
ATOM 793 N N . GLN A 1 107 ? 5.621 -14.994 -11.159 1.00 49.31 107 GLN A N 1
ATOM 794 C CA . GLN A 1 107 ? 5.832 -16.272 -10.499 1.00 49.31 107 GLN A CA 1
ATOM 795 C C . GLN A 1 107 ? 5.341 -17.352 -11.458 1.00 49.31 107 GLN A C 1
ATOM 797 O O . GLN A 1 107 ? 4.153 -17.435 -11.755 1.00 49.31 107 GLN A O 1
ATOM 802 N N . HIS A 1 108 ? 6.256 -18.189 -11.937 1.00 46.19 108 HIS A N 1
ATOM 803 C CA . HIS A 1 108 ? 5.871 -19.558 -12.211 1.00 46.19 108 HIS A CA 1
ATOM 804 C C . HIS A 1 108 ? 5.477 -20.113 -10.835 1.00 46.19 108 HIS A C 1
ATOM 806 O O . HIS A 1 108 ? 6.362 -20.194 -9.973 1.00 46.19 108 HIS A O 1
ATOM 812 N N . PRO A 1 109 ? 4.188 -20.385 -10.550 1.00 45.66 109 PRO A N 1
ATOM 813 C CA . PRO A 1 109 ? 3.867 -21.162 -9.365 1.00 45.66 109 PRO A CA 1
ATOM 814 C C . PRO A 1 109 ? 4.708 -22.434 -9.461 1.00 45.6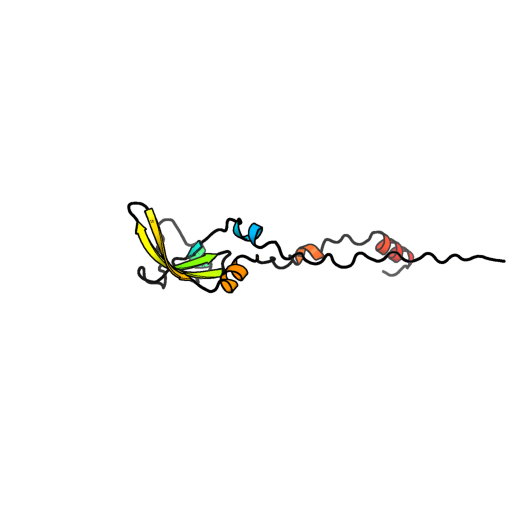6 109 PRO A C 1
ATOM 816 O O . PRO A 1 109 ? 4.840 -23.007 -10.546 1.00 45.66 109 PRO A O 1
ATOM 819 N N . ALA A 1 110 ? 5.360 -22.817 -8.362 1.00 52.78 110 ALA A N 1
ATOM 820 C CA . ALA A 1 110 ? 6.077 -24.082 -8.315 1.00 52.78 110 ALA A CA 1
ATOM 821 C C . ALA A 1 110 ? 5.163 -25.176 -8.901 1.00 52.78 110 ALA A C 1
ATOM 823 O O . ALA A 1 110 ? 3.962 -25.160 -8.600 1.00 52.78 110 ALA A O 1
ATOM 824 N N . PRO A 1 111 ? 5.675 -26.071 -9.768 1.00 54.22 111 PRO A N 1
ATOM 825 C CA . PRO A 1 111 ? 4.865 -27.153 -10.304 1.00 54.22 111 PRO A CA 1
ATOM 826 C C . PRO A 1 111 ? 4.222 -27.878 -9.126 1.00 54.22 111 PRO A C 1
ATOM 828 O O . PRO A 1 111 ? 4.918 -28.295 -8.200 1.00 54.22 111 PRO A O 1
ATOM 831 N N . ASN A 1 112 ? 2.890 -27.944 -9.131 1.00 59.38 112 ASN 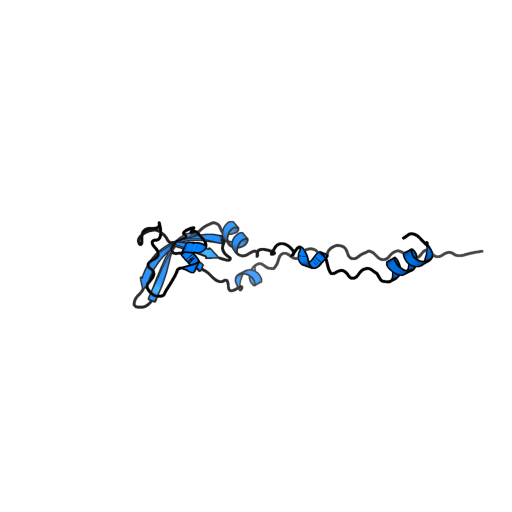A N 1
ATOM 832 C CA . ASN A 1 112 ? 2.133 -28.641 -8.106 1.00 59.38 112 ASN A CA 1
ATOM 833 C C . ASN A 1 112 ? 2.681 -30.078 -8.017 1.00 59.38 112 ASN A C 1
ATOM 835 O O . ASN A 1 112 ? 2.548 -30.815 -8.999 1.00 59.38 112 ASN A O 1
ATOM 839 N N . PRO A 1 113 ? 3.288 -30.500 -6.891 1.00 59.78 113 PRO A N 1
ATOM 840 C CA . PRO A 1 113 ? 3.827 -31.851 -6.767 1.00 59.78 113 PRO A CA 1
ATOM 841 C C . PRO A 1 113 ? 2.738 -32.927 -6.912 1.00 59.78 113 PRO A C 1
ATOM 843 O O . PRO A 1 113 ? 3.059 -34.077 -7.195 1.00 59.78 113 PRO A O 1
ATOM 846 N N . ALA A 1 114 ? 1.452 -32.563 -6.802 1.00 57.19 114 ALA A N 1
ATOM 847 C CA . ALA A 1 114 ? 0.342 -33.483 -7.029 1.00 57.19 114 ALA A CA 1
ATOM 848 C C . ALA A 1 114 ? 0.150 -33.899 -8.503 1.00 57.19 114 ALA A C 1
ATOM 850 O O . ALA A 1 114 ? -0.491 -34.912 -8.753 1.00 57.19 114 ALA A O 1
ATOM 851 N N . ALA A 1 115 ? 0.705 -33.176 -9.485 1.00 55.31 115 ALA A N 1
ATOM 852 C CA . ALA A 1 115 ? 0.556 -33.542 -10.900 1.00 55.31 115 ALA A CA 1
ATOM 853 C C . ALA A 1 115 ? 1.461 -34.714 -11.335 1.00 55.31 115 ALA A C 1
ATOM 855 O O . ALA A 1 115 ? 1.243 -35.294 -12.392 1.00 55.31 115 ALA A O 1
ATOM 856 N N . ALA A 1 116 ? 2.471 -35.080 -10.538 1.00 56.50 116 ALA A N 1
ATOM 857 C CA . ALA A 1 116 ? 3.391 -36.173 -10.866 1.00 56.50 116 ALA A CA 1
ATOM 858 C C . ALA A 1 116 ? 2.877 -37.565 -10.449 1.00 56.50 116 ALA A C 1
ATOM 860 O O . ALA A 1 116 ? 3.499 -38.567 -10.788 1.00 56.50 116 ALA A O 1
ATOM 861 N N . ILE A 1 117 ? 1.771 -37.637 -9.702 1.00 60.22 117 ILE A N 1
ATOM 862 C CA . ILE A 1 117 ? 1.278 -38.889 -9.104 1.00 60.22 117 ILE A CA 1
ATOM 863 C C . ILE A 1 117 ? 0.212 -39.575 -9.979 1.00 60.22 117 ILE A C 1
ATOM 865 O O . ILE A 1 117 ? -0.088 -40.741 -9.760 1.00 60.22 117 ILE A O 1
ATOM 869 N N . ASP A 1 118 ? -0.322 -38.877 -10.988 1.00 60.22 118 ASP A N 1
ATOM 870 C CA . ASP A 1 118 ? -1.382 -39.366 -11.888 1.00 60.22 118 ASP A CA 1
ATOM 871 C C . ASP A 1 118 ? -0.859 -39.643 -13.308 1.00 60.22 118 ASP A C 1
ATOM 873 O O . ASP A 1 118 ? -1.516 -39.375 -14.310 1.00 60.22 118 ASP A O 1
ATOM 877 N N . SER A 1 119 ? 0.375 -40.143 -13.421 1.00 65.19 119 SER A N 1
ATOM 878 C CA . SER A 1 119 ? 0.723 -40.901 -14.624 1.00 65.19 119 SER A CA 1
ATOM 879 C C . SER A 1 119 ? 0.142 -42.301 -14.432 1.00 65.19 119 SER A C 1
ATOM 881 O O . SER A 1 119 ? 0.587 -42.994 -13.511 1.00 65.19 119 SER A O 1
ATOM 883 N N . PRO A 1 120 ? -0.865 -42.717 -15.223 1.00 71.62 120 PRO A N 1
ATOM 884 C CA . PRO A 1 120 ? -1.360 -44.081 -15.151 1.00 71.62 120 PRO A CA 1
ATOM 885 C C . PRO A 1 120 ? -0.178 -45.034 -15.385 1.00 71.62 120 PRO A C 1
ATOM 887 O O . PRO A 1 120 ? 0.635 -44.766 -16.273 1.00 71.62 120 PRO A O 1
ATOM 890 N N . PRO A 1 121 ? -0.032 -46.106 -14.587 1.00 69.12 121 PRO A N 1
ATOM 891 C CA . PRO A 1 121 ? 0.993 -47.104 -14.847 1.00 69.12 121 PRO A CA 1
ATOM 892 C C . PRO A 1 121 ? 0.790 -47.646 -16.264 1.00 69.12 121 PRO A C 1
ATOM 894 O O . PRO A 1 121 ? -0.330 -48.005 -16.635 1.00 69.12 121 PRO A O 1
ATOM 897 N N . ASP A 1 122 ? 1.860 -47.660 -17.062 1.00 71.56 122 ASP A N 1
ATOM 898 C CA . ASP A 1 122 ? 1.824 -48.190 -18.422 1.00 71.56 122 ASP A CA 1
ATOM 899 C C . ASP A 1 122 ? 1.231 -49.614 -18.397 1.00 71.56 122 ASP A C 1
ATOM 901 O O . ASP A 1 122 ? 1.788 -50.489 -17.720 1.00 71.56 122 ASP A O 1
ATOM 905 N N . PRO A 1 123 ? 0.131 -49.888 -19.126 1.00 71.12 123 PRO A N 1
ATOM 906 C CA . PRO A 1 123 ? -0.538 -51.192 -19.090 1.00 71.12 123 PRO A CA 1
ATOM 907 C C . PRO A 1 123 ? 0.375 -52.330 -19.578 1.00 71.12 123 PRO A C 1
ATOM 909 O O . PRO A 1 123 ? 0.214 -53.485 -19.180 1.00 71.12 123 PRO A O 1
ATOM 912 N N . ASP A 1 124 ? 1.386 -51.999 -20.384 1.00 68.56 124 ASP A N 1
ATOM 913 C CA . ASP A 1 124 ? 2.356 -52.955 -20.915 1.00 68.56 124 ASP A CA 1
ATOM 914 C C . ASP A 1 124 ? 3.377 -53.421 -19.858 1.00 68.56 124 ASP A C 1
ATOM 916 O O . ASP A 1 124 ? 3.901 -54.535 -19.942 1.00 68.56 124 ASP A O 1
ATOM 920 N N . ALA A 1 125 ? 3.639 -52.610 -18.824 1.00 63.44 125 ALA A N 1
ATOM 921 C CA . ALA A 1 125 ? 4.583 -52.954 -17.761 1.00 63.44 125 ALA A CA 1
ATOM 922 C C . ALA A 1 125 ? 3.992 -53.954 -16.749 1.00 63.44 125 ALA A C 1
ATOM 924 O O . ALA A 1 125 ? 4.723 -54.770 -16.180 1.00 63.44 125 ALA A O 1
ATOM 925 N N . GLU A 1 126 ? 2.673 -53.927 -16.539 1.00 62.41 126 GLU A N 1
ATOM 926 C CA . GLU A 1 126 ? 1.978 -54.841 -15.625 1.00 62.41 126 GLU A CA 1
ATOM 927 C C . GLU A 1 126 ? 1.785 -56.235 -16.251 1.00 62.41 126 GLU A C 1
ATOM 929 O O . GLU A 1 126 ? 1.995 -57.253 -15.585 1.00 62.41 126 GLU A O 1
ATOM 934 N N . ALA A 1 127 ? 1.527 -56.301 -17.564 1.00 63.59 127 ALA A N 1
ATOM 935 C CA . ALA A 1 127 ? 1.420 -57.562 -18.301 1.00 63.59 127 ALA A CA 1
ATOM 936 C C . ALA A 1 127 ? 2.724 -58.383 -18.264 1.00 63.59 127 ALA A C 1
ATOM 938 O O . ALA A 1 127 ? 2.691 -59.606 -18.109 1.00 63.59 127 ALA A O 1
ATOM 939 N N . ALA A 1 128 ? 3.885 -57.723 -18.329 1.00 64.81 128 ALA A N 1
ATOM 940 C CA . ALA A 1 128 ? 5.184 -58.393 -18.257 1.00 64.81 128 ALA A CA 1
ATOM 941 C C . ALA A 1 128 ? 5.461 -59.031 -16.880 1.00 64.81 128 ALA A C 1
ATOM 943 O O . ALA A 1 128 ? 6.153 -60.046 -16.801 1.00 64.81 128 ALA A O 1
ATOM 944 N N . ARG A 1 129 ? 4.895 -58.477 -15.798 1.00 65.44 129 ARG A N 1
ATOM 945 C CA . ARG A 1 129 ? 5.080 -58.980 -14.424 1.00 65.44 129 ARG A CA 1
ATOM 946 C C . ARG A 1 129 ? 4.209 -60.191 -14.106 1.00 65.44 129 ARG A C 1
ATOM 948 O O . ARG A 1 129 ? 4.645 -61.074 -13.369 1.00 65.44 129 ARG A O 1
ATOM 955 N N . MET A 1 130 ? 3.019 -60.280 -14.701 1.00 63.47 130 MET A N 1
ATOM 956 C CA . MET A 1 130 ? 2.142 -61.447 -14.537 1.00 63.47 130 MET A CA 1
ATOM 957 C C . MET A 1 130 ? 2.717 -62.716 -15.184 1.00 63.47 130 MET A C 1
ATOM 959 O O . MET A 1 130 ? 2.484 -63.817 -14.692 1.00 63.47 130 MET A O 1
ATOM 963 N N . LEU A 1 131 ? 3.516 -62.576 -16.246 1.00 64.19 131 LEU A N 1
ATOM 964 C CA . LEU A 1 131 ? 4.173 -63.703 -16.917 1.00 64.19 131 LEU A CA 1
ATOM 965 C C . LEU A 1 131 ? 5.419 -64.222 -16.178 1.00 64.19 131 LEU A C 1
ATOM 967 O O . LEU A 1 131 ? 5.815 -65.363 -16.409 1.00 64.19 131 LEU A O 1
ATOM 971 N N . SER A 1 132 ? 6.023 -63.435 -15.277 1.00 63.34 132 SER A N 1
ATOM 972 C CA . SER A 1 132 ? 7.255 -63.818 -14.569 1.00 63.34 132 SER A CA 1
ATOM 973 C C . SER A 1 132 ? 7.054 -64.395 -13.160 1.00 63.34 132 SER A C 1
ATOM 975 O O . SER A 1 132 ? 8.042 -64.717 -12.508 1.00 63.34 132 SER A O 1
ATOM 977 N N . GLY A 1 133 ? 5.813 -64.566 -12.685 1.00 65.75 133 GLY A N 1
ATOM 978 C CA . GLY A 1 133 ? 5.513 -65.382 -11.497 1.00 65.75 133 GLY A CA 1
ATOM 979 C C . GLY A 1 133 ? 6.216 -64.962 -10.199 1.00 65.75 133 GLY A C 1
ATOM 980 O O . GLY A 1 133 ? 6.603 -65.826 -9.415 1.00 65.75 133 GLY A O 1
ATOM 981 N N . GLN A 1 134 ? 6.389 -63.660 -9.964 1.00 62.69 134 GLN A N 1
ATOM 982 C CA . GLN A 1 134 ? 6.939 -63.141 -8.711 1.00 62.69 134 GLN A CA 1
ATOM 983 C C . GLN A 1 134 ? 5.875 -62.285 -8.019 1.00 62.69 134 GLN A C 1
ATOM 985 O O . GLN A 1 134 ? 5.613 -61.156 -8.434 1.00 62.69 134 GLN A O 1
ATOM 990 N N . VAL A 1 135 ? 5.226 -62.888 -7.018 1.00 60.34 135 VAL A N 1
ATOM 991 C CA . VAL A 1 135 ? 4.420 -62.204 -5.994 1.00 60.34 135 VAL A CA 1
ATOM 992 C C . VAL A 1 135 ? 5.344 -61.824 -4.847 1.00 60.34 135 VAL A C 1
ATOM 994 O O . VAL A 1 135 ? 6.175 -62.687 -4.479 1.00 60.34 135 VAL A O 1
#

Foldseek 3Di:
DDDDDDDDDDDDPDPDPPPPPDVVVVVPDDFDKDWAPADDDDDPVVVVPDDVVDDDDGPDDLQDWIFIATQRATFATFGWDDDPPDIDTDTPTGDDPVSVVVRVPDPPPDPDPVVVVPPPPDPVVVVVVVVVPDD

pLDDT: mean 74.73, std 15.89, range [43.62, 95.0]

Sequence (135 aa):
MGVMTASKPAPAPGPAGRRKPDPEVLLKLEVPIVVRLAEREMAVQDVLRFVPGSLIELPKNAEDELDLLVNNKPIGQGTAVKVGENFGIRVTFIGDLRARLAALAGQHPAPNPAAAIDSPPDPDAEAARMLSGQV

Radius of gyration: 28.83 Å; chains: 1; bounding box: 45×82×71 Å

Secondary structure (DSSP, 8-state):
-----PPPPPPP-------PPPHHHHTT----EEEE-------HHHHTT--TT-----SS-TTSPEEEEETTEEEEEEEEEEETTEEEEEEEEE--HHHHHHHHS---PPP-GGGGS--PPPHHHHHHHHTTT--